Protein AF-A0A915A3Z5-F1 (afdb_monomer)

pLDDT: mean 72.87, std 18.35, range [36.34, 94.38]

Foldseek 3Di:
DPQWWAQQVVRWIKHADPPKDFPDDDPFWTWIWIFIQDPVVRGTDIDIDIGGVVRIDDDDDDDVVPVPPPDDDDDDDDDDDDDDDDD

Radius of gyration: 25.92 Å; Cα contacts (8 Å, |Δi|>4): 106; chains: 1; bounding box: 31×42×85 Å

Structure (mmCIF, N/CA/C/O backbone):
data_AF-A0A915A3Z5-F1
#
_entry.id   AF-A0A915A3Z5-F1
#
loop_
_atom_site.group_PDB
_atom_site.id
_atom_site.type_symbol
_atom_site.label_atom_id
_atom_site.label_alt_id
_atom_site.label_comp_id
_atom_site.label_asym_id
_atom_site.label_entity_id
_atom_site.label_seq_id
_atom_site.pdbx_PDB_ins_code
_atom_site.Cartn_x
_atom_site.Cartn_y
_atom_site.Cartn_z
_atom_site.occupancy
_atom_site.B_iso_or_equiv
_atom_site.auth_seq_id
_atom_site.auth_comp_id
_atom_site.auth_asym_id
_atom_site.auth_atom_id
_atom_site.pdbx_PDB_model_num
ATOM 1 N N . ASN A 1 1 ? 8.267 -1.439 13.157 1.00 60.59 1 ASN A N 1
ATOM 2 C CA . ASN A 1 1 ? 7.254 -1.488 12.080 1.00 60.59 1 ASN A CA 1
ATOM 3 C C . ASN A 1 1 ? 7.308 -0.162 11.322 1.00 60.59 1 ASN A C 1
ATOM 5 O O . ASN A 1 1 ? 7.030 0.853 11.940 1.00 60.59 1 ASN A O 1
ATOM 9 N N . ARG A 1 2 ? 7.749 -0.132 10.054 1.00 78.81 2 ARG A N 1
ATOM 10 C CA . ARG A 1 2 ? 8.014 1.116 9.292 1.00 78.81 2 ARG A CA 1
ATOM 11 C C . ARG A 1 2 ? 6.767 1.718 8.611 1.00 78.81 2 ARG A C 1
ATOM 13 O O . ARG A 1 2 ? 6.904 2.557 7.733 1.00 78.81 2 ARG A O 1
ATOM 20 N N . GLY A 1 3 ? 5.565 1.270 8.983 1.00 81.94 3 GLY A N 1
ATOM 21 C CA . GLY A 1 3 ? 4.294 1.808 8.476 1.00 81.94 3 GLY A CA 1
ATOM 22 C C . GLY A 1 3 ? 3.841 1.269 7.115 1.00 81.94 3 GLY A C 1
ATOM 23 O O . GLY A 1 3 ? 2.759 1.632 6.663 1.00 81.94 3 GLY A O 1
ATOM 24 N N . TRP A 1 4 ? 4.625 0.391 6.486 1.00 86.25 4 TRP A N 1
ATOM 25 C CA . TRP A 1 4 ? 4.232 -0.305 5.263 1.00 86.25 4 TRP A CA 1
ATOM 26 C C . TRP A 1 4 ? 3.100 -1.298 5.527 1.00 86.25 4 TRP A C 1
ATOM 28 O O . TRP A 1 4 ? 3.104 -2.001 6.540 1.00 86.25 4 TRP A O 1
ATOM 38 N N . ARG A 1 5 ? 2.149 -1.355 4.598 1.00 87.62 5 ARG A N 1
ATOM 39 C CA . ARG A 1 5 ? 1.035 -2.303 4.572 1.00 87.62 5 ARG A CA 1
ATOM 40 C C . ARG A 1 5 ? 0.958 -2.950 3.197 1.00 87.62 5 ARG A C 1
ATOM 42 O O . ARG A 1 5 ? 1.241 -2.291 2.197 1.00 87.62 5 ARG A O 1
ATOM 49 N N . TYR A 1 6 ? 0.578 -4.220 3.161 1.00 87.50 6 TYR A N 1
ATOM 50 C CA . TYR A 1 6 ? 0.317 -4.923 1.914 1.00 87.50 6 TYR A CA 1
ATOM 51 C C . TYR A 1 6 ? -1.170 -4.832 1.574 1.00 87.50 6 TYR A C 1
ATOM 53 O O . TYR A 1 6 ? -2.027 -5.059 2.433 1.00 87.50 6 TYR A O 1
ATOM 61 N N . HIS A 1 7 ? -1.464 -4.452 0.335 1.00 88.00 7 HIS A N 1
ATOM 62 C CA . HIS A 1 7 ? -2.815 -4.421 -0.202 1.00 88.00 7 HIS A CA 1
ATOM 63 C C . HIS A 1 7 ? -3.078 -5.734 -0.928 1.00 88.00 7 HIS A C 1
ATOM 65 O O . HIS A 1 7 ? -2.534 -5.951 -2.010 1.00 88.00 7 HIS A O 1
ATOM 71 N N . VAL A 1 8 ? -3.952 -6.576 -0.372 1.00 84.25 8 VAL A N 1
ATOM 72 C CA . VAL A 1 8 ? -4.159 -7.945 -0.870 1.00 84.25 8 VAL A CA 1
ATOM 73 C C . VAL A 1 8 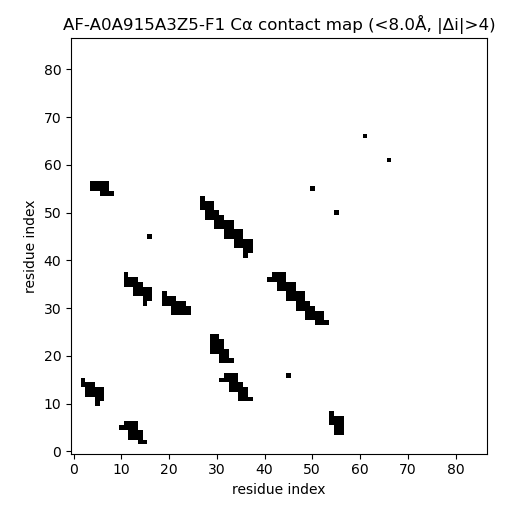? -4.695 -7.932 -2.298 1.00 84.25 8 VAL A C 1
ATOM 75 O O . VAL A 1 8 ? -4.112 -8.553 -3.166 1.00 84.25 8 VAL A O 1
ATOM 78 N N . SER A 1 9 ? -5.741 -7.160 -2.598 1.00 85.19 9 SER A N 1
ATOM 79 C CA . SER A 1 9 ? -6.330 -7.171 -3.950 1.00 85.19 9 SER A CA 1
ATOM 80 C C . SER A 1 9 ? -5.431 -6.590 -5.048 1.00 85.19 9 SER A C 1
ATOM 82 O O . SER A 1 9 ? -5.513 -7.025 -6.191 1.00 85.19 9 SER A O 1
ATOM 84 N N . LEU A 1 10 ? -4.587 -5.605 -4.724 1.00 85.94 10 LEU A N 1
ATOM 85 C CA . LEU A 1 10 ? -3.689 -4.957 -5.685 1.00 85.94 10 LEU A CA 1
ATOM 86 C C . LEU A 1 10 ? -2.300 -5.606 -5.726 1.00 85.94 10 LEU A C 1
ATOM 88 O O . LEU A 1 10 ? -1.503 -5.274 -6.597 1.00 85.94 10 LEU A O 1
ATOM 92 N N . HIS A 1 11 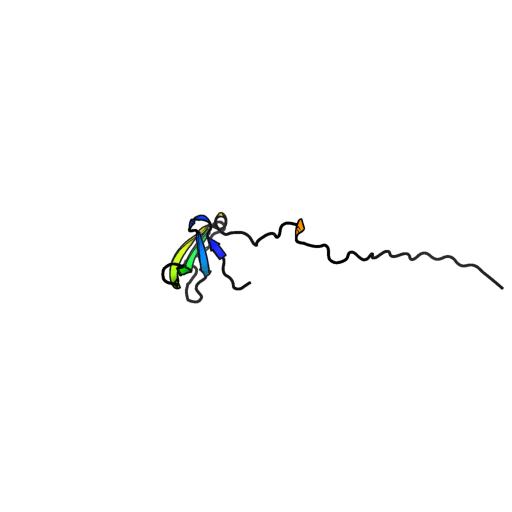? -2.002 -6.501 -4.785 1.00 89.25 11 HIS A N 1
ATOM 93 C CA . HIS A 1 11 ? -0.697 -7.125 -4.590 1.00 89.25 11 HIS A CA 1
ATOM 94 C C . HIS A 1 11 ? 0.475 -6.136 -4.464 1.00 89.25 11 HIS A C 1
ATOM 96 O O . HIS A 1 11 ? 1.593 -6.418 -4.901 1.00 89.25 11 HIS A O 1
ATOM 102 N N . VAL A 1 12 ? 0.247 -4.977 -3.838 1.00 90.88 12 VAL A N 1
ATOM 103 C CA . VAL A 1 12 ? 1.266 -3.927 -3.688 1.00 90.88 12 VAL A CA 1
ATOM 104 C C . VAL A 1 12 ? 1.564 -3.593 -2.236 1.00 90.88 12 VAL A C 1
ATOM 106 O O . VAL A 1 12 ? 0.704 -3.655 -1.358 1.00 90.88 12 VAL A O 1
ATOM 109 N N . TRP A 1 13 ? 2.795 -3.148 -2.004 1.00 91.62 13 TRP A N 1
ATOM 110 C CA . TRP A 1 13 ? 3.188 -2.506 -0.759 1.00 91.62 13 TRP A CA 1
ATOM 111 C C . TRP A 1 13 ? 2.895 -1.013 -0.827 1.00 91.62 13 TRP A C 1
ATOM 113 O O . TRP A 1 13 ? 3.293 -0.337 -1.779 1.00 91.62 13 TRP A O 1
ATOM 123 N N . LEU A 1 14 ? 2.240 -0.493 0.206 1.00 91.88 14 LEU A N 1
ATOM 124 C CA . LEU A 1 14 ? 1.913 0.920 0.322 1.00 91.88 14 LEU A CA 1
ATOM 125 C C . LEU A 1 14 ? 2.215 1.471 1.713 1.00 91.88 14 LEU A C 1
ATOM 127 O O . LEU A 1 14 ? 2.183 0.764 2.720 1.00 91.88 14 LEU A O 1
ATOM 131 N N . VAL A 1 15 ? 2.500 2.765 1.765 1.00 91.06 15 VAL A N 1
ATOM 132 C CA . VAL A 1 15 ? 2.573 3.548 3.0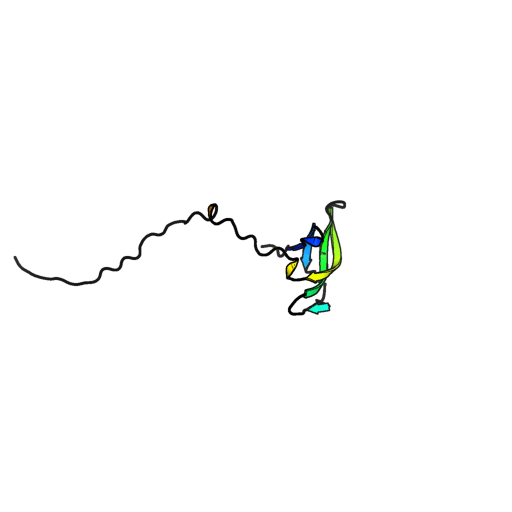00 1.00 91.06 15 VAL A CA 1
ATOM 133 C C . VAL A 1 15 ? 1.803 4.843 2.791 1.00 91.06 15 VAL A C 1
ATOM 135 O O . VAL A 1 15 ? 1.818 5.411 1.696 1.00 91.06 15 VAL A O 1
ATOM 138 N N . ARG A 1 16 ? 1.106 5.314 3.827 1.00 88.12 16 ARG A N 1
ATOM 139 C CA . ARG A 1 16 ? 0.388 6.591 3.755 1.00 88.12 16 ARG A CA 1
ATOM 140 C C . ARG A 1 16 ? 1.374 7.712 3.421 1.00 88.12 16 ARG A C 1
A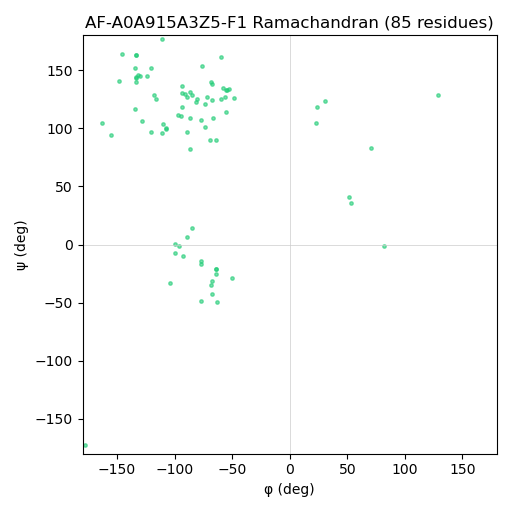TOM 142 O O . ARG A 1 16 ? 2.469 7.748 3.983 1.00 88.12 16 ARG A O 1
ATOM 149 N N . SER A 1 17 ? 1.010 8.586 2.486 1.00 86.06 17 SER A N 1
ATOM 150 C CA . SER A 1 17 ? 1.836 9.748 2.161 1.00 86.06 17 SER A CA 1
ATOM 151 C C . SER A 1 17 ? 1.844 10.720 3.344 1.00 86.06 17 SER A C 1
ATOM 153 O O . SER A 1 17 ? 0.823 10.947 3.986 1.00 86.06 17 SER A O 1
ATOM 155 N N . ASP A 1 18 ? 3.014 11.271 3.641 1.00 77.88 18 ASP A N 1
ATOM 156 C CA . ASP A 1 18 ? 3.232 12.377 4.576 1.00 77.88 18 ASP A CA 1
ATOM 157 C C . ASP A 1 18 ? 2.651 13.699 4.050 1.00 77.88 18 ASP A C 1
ATOM 159 O O . ASP A 1 18 ? 2.102 14.485 4.812 1.00 77.88 18 ASP A O 1
ATOM 163 N N . GLN A 1 19 ? 2.715 13.902 2.733 1.00 70.00 19 GLN A N 1
ATOM 164 C CA . GLN A 1 19 ? 2.163 15.056 2.016 1.00 70.00 19 GLN A CA 1
ATOM 165 C C . GLN A 1 19 ? 0.705 14.861 1.561 1.00 70.00 19 GLN A C 1
ATOM 167 O O . GLN A 1 19 ? 0.184 15.650 0.767 1.00 70.00 19 GLN A O 1
ATOM 172 N N . GLY A 1 20 ? 0.069 13.760 1.960 1.00 61.25 20 GLY A N 1
ATOM 173 C CA . GLY A 1 20 ? -1.244 13.349 1.485 1.00 61.25 20 GLY A CA 1
ATOM 174 C C . GLY A 1 20 ? -2.299 13.487 2.561 1.00 61.25 20 GLY A C 1
ATOM 175 O O . GLY A 1 20 ? -2.381 12.632 3.440 1.00 61.25 20 GLY A O 1
ATOM 176 N N . GLU A 1 21 ? -3.126 14.526 2.460 1.00 62.69 21 GLU A N 1
ATOM 177 C CA . GLU A 1 21 ? -4.357 14.615 3.238 1.00 62.69 21 GLU A CA 1
ATOM 178 C C . GLU A 1 21 ? -5.200 13.358 3.017 1.00 62.69 21 GLU A C 1
ATOM 180 O O . GLU A 1 21 ? -5.388 12.879 1.892 1.00 62.69 21 GLU A O 1
ATOM 185 N N . LEU A 1 22 ? -5.678 12.802 4.124 1.00 67.38 22 LEU A N 1
ATOM 186 C CA . LEU A 1 22 ? -6.710 11.786 4.106 1.00 67.38 22 LEU A CA 1
ATOM 187 C C . LEU A 1 22 ? -7.972 12.477 3.585 1.00 67.38 22 LEU A C 1
ATOM 189 O O . LEU A 1 22 ? -8.514 13.335 4.277 1.00 67.38 22 LEU A O 1
ATOM 193 N N . LYS A 1 23 ? -8.387 12.162 2.356 1.00 75.94 23 LYS A N 1
ATOM 194 C CA . LYS A 1 23 ? -9.564 12.789 1.742 1.00 75.94 23 LYS A CA 1
ATOM 195 C C . LYS A 1 23 ? -10.829 12.372 2.478 1.00 75.94 23 LYS A C 1
ATOM 197 O O . LYS A 1 23 ? -11.682 13.204 2.758 1.00 75.94 23 LYS A O 1
ATOM 202 N N . GLU A 1 24 ? -10.923 11.091 2.815 1.00 78.88 24 GLU A N 1
ATOM 203 C CA . GLU A 1 24 ? -12.064 10.541 3.532 1.00 78.88 24 GLU A CA 1
ATOM 204 C C . GLU A 1 24 ? -11.620 9.391 4.431 1.00 78.88 24 GLU A C 1
ATOM 206 O O . GLU A 1 24 ? -10.774 8.575 4.059 1.00 78.88 24 GLU A O 1
ATOM 211 N N . ARG A 1 25 ? -12.198 9.323 5.631 1.00 80.56 25 ARG A N 1
ATOM 212 C CA . ARG A 1 25 ? -12.046 8.181 6.526 1.00 80.56 25 ARG A CA 1
ATOM 213 C C . ARG A 1 25 ? -13.398 7.798 7.085 1.00 80.56 25 ARG A C 1
ATOM 215 O O . ARG A 1 25 ? -13.994 8.554 7.849 1.00 80.56 25 ARG A O 1
ATOM 222 N N . THR A 1 26 ? -13.830 6.598 6.755 1.00 83.44 26 THR A N 1
ATOM 223 C CA . THR A 1 26 ? -15.039 5.984 7.290 1.00 83.44 26 THR A CA 1
ATOM 224 C C . THR A 1 26 ? -14.644 4.814 8.191 1.00 83.44 26 THR A C 1
ATOM 226 O O . THR A 1 26 ? -13.471 4.484 8.350 1.00 83.44 26 THR A O 1
ATOM 229 N N . THR A 1 27 ? -15.620 4.175 8.828 1.00 82.62 27 THR A N 1
ATOM 230 C CA . THR A 1 27 ? -15.411 2.957 9.624 1.00 82.62 27 THR A CA 1
ATOM 231 C C . THR A 1 27 ? -14.937 1.773 8.773 1.00 82.62 27 THR A C 1
ATOM 233 O O . THR A 1 27 ? -14.281 0.876 9.297 1.00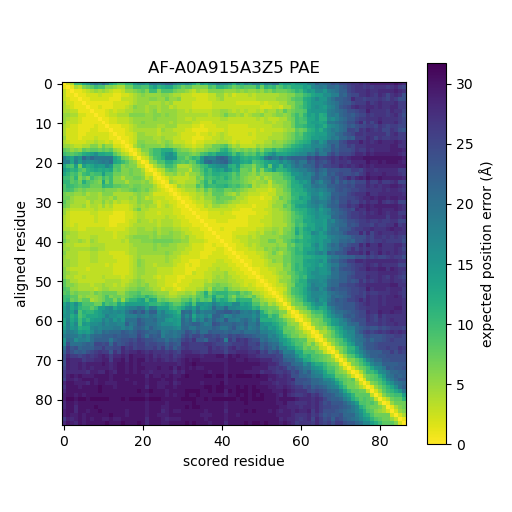 82.62 27 THR A O 1
ATOM 236 N N . SER A 1 28 ? -15.256 1.770 7.475 1.00 81.50 28 SER A N 1
ATOM 237 C CA . SER A 1 28 ? -15.021 0.639 6.566 1.00 81.50 28 SER A CA 1
ATOM 238 C C . SER A 1 28 ? -13.830 0.842 5.627 1.00 81.50 28 SER A C 1
ATOM 240 O O . SER A 1 28 ? -13.125 -0.118 5.312 1.00 81.50 28 SER A O 1
ATOM 242 N N . HIS A 1 29 ? -13.577 2.083 5.215 1.00 84.12 29 HIS A N 1
ATOM 243 C CA . HIS A 1 29 ? -12.552 2.427 4.235 1.00 84.12 29 HIS A CA 1
ATOM 244 C C . HIS A 1 29 ? -11.905 3.772 4.540 1.00 84.12 29 HIS A C 1
ATOM 246 O O . HIS A 1 29 ? -12.429 4.595 5.294 1.00 84.12 29 HIS A O 1
ATOM 252 N N . GLU A 1 30 ? -10.757 4.001 3.920 1.00 88.25 30 GLU A N 1
ATOM 253 C CA . GLU A 1 30 ? -10.131 5.312 3.855 1.00 88.25 30 GLU A CA 1
ATOM 254 C C . GLU A 1 30 ? -9.674 5.616 2.433 1.00 88.25 30 GLU A C 1
ATOM 256 O O . GLU A 1 30 ? -9.134 4.752 1.752 1.00 88.25 30 GLU A O 1
ATOM 261 N N . THR A 1 31 ? -9.861 6.855 1.997 1.00 89.00 31 THR A N 1
ATOM 262 C CA . THR A 1 31 ? -9.449 7.317 0.673 1.00 89.00 31 THR A CA 1
ATOM 263 C C . THR A 1 31 ? -8.414 8.413 0.841 1.00 89.00 31 THR A C 1
ATOM 265 O O . THR A 1 31 ? -8.605 9.373 1.593 1.00 89.00 31 THR A O 1
ATOM 268 N N . GLY A 1 32 ? -7.284 8.280 0.157 1.00 90.19 32 GLY A N 1
ATOM 269 C CA . GLY A 1 32 ? -6.195 9.238 0.285 1.00 90.19 32 GLY A CA 1
ATOM 270 C C . GLY A 1 32 ? -5.013 8.936 -0.618 1.00 90.19 32 GLY A C 1
ATOM 271 O O . GLY A 1 32 ? -5.052 8.051 -1.472 1.00 90.19 32 GLY A O 1
ATOM 272 N N . PHE A 1 33 ? -3.939 9.697 -0.425 1.00 91.44 33 PHE A N 1
ATOM 273 C CA . PHE A 1 33 ? -2.701 9.493 -1.167 1.00 91.44 33 PHE A CA 1
ATOM 274 C C . PHE A 1 33 ? -1.763 8.531 -0.442 1.00 91.44 33 PHE A C 1
ATOM 276 O O . PHE A 1 33 ? -1.392 8.729 0.719 1.00 91.44 33 PHE A O 1
ATOM 283 N N . TYR A 1 34 ? -1.298 7.534 -1.182 1.00 91.19 34 TYR A N 1
ATOM 284 C CA . TYR A 1 34 ? -0.353 6.534 -0.717 1.00 91.19 34 TYR A CA 1
ATOM 285 C C . TYR A 1 34 ? 0.871 6.509 -1.620 1.00 91.19 34 TYR A C 1
ATOM 287 O O . TYR A 1 34 ? 0.786 6.699 -2.833 1.00 91.19 34 TYR A O 1
ATOM 295 N N . ASN A 1 35 ? 2.023 6.254 -1.014 1.00 93.06 35 ASN A N 1
ATOM 296 C CA . ASN A 1 35 ? 3.228 5.902 -1.741 1.00 93.06 35 ASN A CA 1
ATOM 297 C C . ASN A 1 35 ? 3.216 4.392 -1.954 1.00 93.06 35 ASN A C 1
ATOM 299 O O . ASN A 1 35 ? 3.388 3.628 -1.003 1.00 93.06 35 ASN A O 1
ATOM 303 N N . VAL A 1 36 ? 2.995 3.985 -3.199 1.00 93.69 36 VAL A N 1
ATOM 304 C CA . VAL A 1 36 ? 2.998 2.589 -3.633 1.00 93.69 36 VAL A CA 1
ATOM 305 C C . VAL A 1 36 ? 4.391 2.239 -4.137 1.00 93.69 36 VAL A C 1
ATOM 307 O O . VAL A 1 36 ? 5.011 3.031 -4.849 1.00 93.69 36 VAL A O 1
ATOM 310 N N . PHE A 1 37 ? 4.900 1.073 -3.758 1.00 94.12 37 PHE A N 1
ATOM 311 C CA . PHE A 1 37 ? 6.140 0.548 -4.315 1.00 94.12 37 PHE A CA 1
ATOM 312 C C . PHE A 1 37 ? 5.870 -0.126 -5.662 1.00 94.12 37 PHE A C 1
ATOM 314 O O . PHE A 1 37 ? 5.074 -1.061 -5.736 1.00 94.12 37 PHE A O 1
ATOM 321 N N . ASP A 1 38 ? 6.542 0.348 -6.706 1.00 92.12 38 ASP A N 1
ATOM 322 C CA . ASP A 1 38 ? 6.524 -0.253 -8.034 1.00 92.12 38 ASP A CA 1
ATOM 323 C C . ASP A 1 38 ? 7.756 -1.163 -8.197 1.00 92.12 38 ASP A C 1
ATOM 325 O O . ASP A 1 38 ? 8.878 -0.648 -8.222 1.00 92.12 38 ASP A O 1
ATOM 329 N N . PRO A 1 39 ? 7.590 -2.498 -8.284 1.00 90.38 39 PRO A N 1
ATOM 330 C CA . PRO A 1 39 ? 8.709 -3.423 -8.436 1.00 90.38 39 PRO A CA 1
ATOM 331 C C . PRO A 1 39 ? 9.276 -3.457 -9.862 1.00 90.38 39 PRO A C 1
ATOM 333 O O . PRO A 1 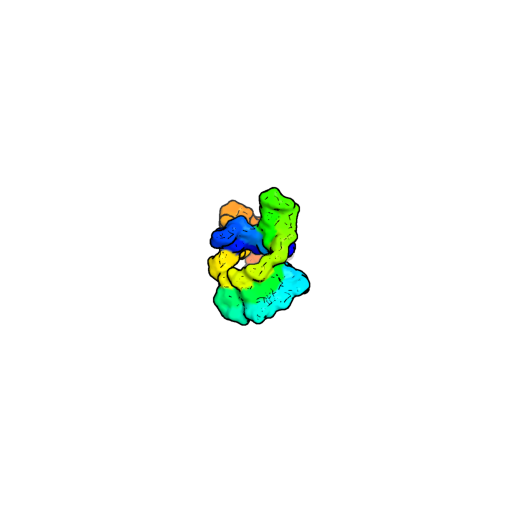39 ? 10.388 -3.943 -10.041 1.00 90.38 39 PRO A O 1
ATOM 336 N N . VAL A 1 40 ? 8.541 -2.963 -10.865 1.00 92.19 40 VAL A N 1
ATOM 337 C CA . VAL A 1 40 ? 8.992 -2.935 -12.265 1.00 92.19 40 VAL A CA 1
ATOM 338 C C . VAL A 1 40 ? 9.995 -1.805 -12.452 1.00 92.19 40 VAL A C 1
ATOM 340 O O . VAL A 1 40 ? 11.079 -2.006 -12.990 1.00 92.19 40 VAL A O 1
ATOM 343 N N . GLU A 1 41 ? 9.648 -0.618 -11.962 1.00 94.38 41 GLU A N 1
ATOM 344 C CA . GLU A 1 41 ? 10.488 0.580 -12.068 1.00 94.38 41 GLU A CA 1
ATOM 345 C C . GLU A 1 41 ? 11.349 0.828 -10.817 1.00 94.38 41 GLU A C 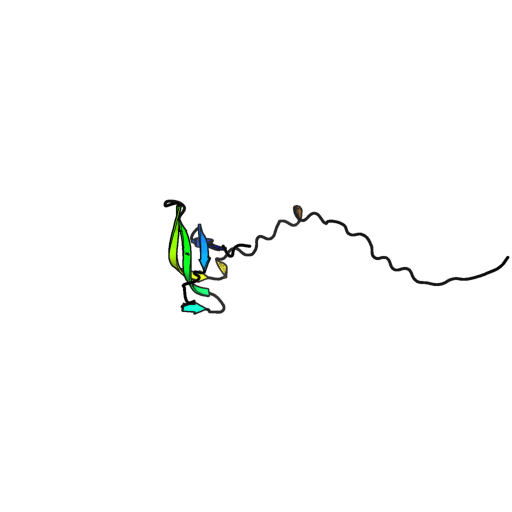1
ATOM 347 O O . GLU A 1 41 ? 12.102 1.800 -10.760 1.00 94.38 41 GLU A O 1
ATOM 352 N N . TRP A 1 42 ? 11.221 -0.030 -9.801 1.00 92.62 42 TRP A N 1
ATOM 353 C CA . TRP A 1 42 ? 11.930 0.029 -8.520 1.00 92.62 42 TRP A CA 1
ATOM 354 C C . TRP A 1 42 ? 11.841 1.395 -7.818 1.00 92.62 42 TRP A C 1
ATOM 356 O O . TRP A 1 42 ? 12.809 1.903 -7.244 1.00 92.62 42 TRP A O 1
ATOM 366 N N . ARG A 1 43 ? 10.656 2.015 -7.861 1.00 93.25 43 ARG A N 1
ATOM 367 C CA . ARG A 1 43 ? 10.423 3.374 -7.348 1.00 93.25 43 ARG A CA 1
ATOM 368 C C . ARG A 1 43 ? 9.163 3.476 -6.500 1.00 93.25 43 ARG A C 1
ATOM 370 O O . ARG A 1 43 ? 8.282 2.623 -6.542 1.00 93.25 43 ARG A O 1
ATOM 377 N N . LYS A 1 44 ? 9.068 4.557 -5.724 1.00 91.19 44 LYS A N 1
ATOM 378 C CA . LYS A 1 44 ? 7.829 4.932 -5.031 1.00 91.19 44 LYS A CA 1
ATOM 379 C C . LYS A 1 44 ? 6.999 5.822 -5.945 1.00 91.19 44 LYS A C 1
ATOM 381 O O . LYS A 1 44 ? 7.496 6.840 -6.417 1.00 91.19 44 LYS A O 1
ATOM 386 N N . VAL A 1 45 ? 5.740 5.458 -6.150 1.00 92.44 45 VAL A N 1
ATOM 387 C CA . VAL A 1 45 ? 4.783 6.222 -6.951 1.00 92.44 45 VAL A CA 1
ATOM 388 C C . VAL A 1 45 ? 3.656 6.693 -6.041 1.00 92.44 45 VAL A C 1
ATOM 390 O O . VAL A 1 45 ? 3.018 5.883 -5.366 1.00 92.44 45 VAL A O 1
ATOM 393 N N . ARG A 1 46 ? 3.399 8.005 -6.017 1.00 91.31 46 ARG A N 1
ATOM 394 C CA . ARG A 1 46 ? 2.246 8.568 -5.306 1.00 91.31 46 ARG A CA 1
ATOM 395 C C . ARG A 1 46 ? 0.981 8.245 -6.096 1.00 91.31 46 ARG A C 1
ATOM 397 O O . ARG A 1 46 ? 0.871 8.632 -7.257 1.00 91.31 46 ARG A O 1
ATOM 404 N N . ARG A 1 47 ? 0.035 7.545 -5.475 1.00 90.69 47 ARG A N 1
ATOM 405 C CA . ARG A 1 47 ? -1.268 7.211 -6.064 1.00 90.69 47 ARG A CA 1
ATOM 406 C C . ARG A 1 47 ? -2.389 7.535 -5.089 1.00 90.69 47 ARG A C 1
ATOM 408 O O . ARG A 1 47 ? -2.214 7.411 -3.878 1.00 90.69 47 ARG A O 1
ATOM 415 N N . GLU A 1 48 ? -3.522 7.963 -5.625 1.00 91.19 48 GLU A N 1
ATOM 416 C CA . GLU A 1 48 ? -4.770 8.032 -4.872 1.00 91.19 48 GLU A CA 1
ATOM 417 C C . GLU A 1 48 ? -5.375 6.629 -4.829 1.00 91.19 48 GLU A C 1
ATOM 419 O O . GLU A 1 48 ? -5.512 5.992 -5.873 1.00 91.19 48 GLU A O 1
ATOM 424 N N . LEU A 1 49 ? -5.662 6.131 -3.628 1.00 88.69 49 LEU A N 1
ATOM 425 C CA . LEU A 1 49 ? -6.263 4.818 -3.419 1.00 88.69 49 LEU A CA 1
ATOM 426 C C . LEU A 1 49 ? -7.407 4.929 -2.417 1.00 88.69 49 LEU A C 1
ATOM 428 O O . LEU A 1 49 ? -7.316 5.676 -1.440 1.00 88.69 49 LEU A O 1
ATOM 432 N N . GLU A 1 50 ? -8.440 4.129 -2.653 1.00 88.62 50 GLU A N 1
ATOM 433 C CA . GLU A 1 50 ? -9.427 3.757 -1.649 1.00 88.62 50 GLU A CA 1
ATOM 434 C C . GLU A 1 50 ? -8.976 2.441 -1.015 1.00 88.62 50 GLU A C 1
ATOM 436 O O . GLU A 1 50 ? -8.816 1.421 -1.683 1.00 88.62 50 GLU A O 1
ATOM 441 N N . LEU A 1 51 ? -8.720 2.484 0.283 1.00 85.50 51 LEU A N 1
ATOM 442 C CA . LEU A 1 51 ? -8.192 1.392 1.068 1.00 85.50 51 LEU A CA 1
ATOM 443 C C . LEU A 1 51 ? -9.310 0.847 1.950 1.00 85.50 51 LEU A C 1
ATOM 445 O O . LEU A 1 51 ? -9.628 1.394 3.008 1.00 85.50 51 LEU A O 1
ATOM 449 N N . GLN A 1 52 ? -9.904 -0.254 1.510 1.00 85.56 52 GLN A N 1
ATOM 450 C CA . GLN A 1 52 ? -10.874 -0.986 2.309 1.00 85.56 52 GLN A CA 1
ATOM 451 C C . GLN A 1 52 ? -10.140 -1.697 3.453 1.00 85.56 52 GLN A C 1
ATOM 453 O O . GLN A 1 52 ? -9.179 -2.439 3.226 1.00 85.56 52 GLN A O 1
ATOM 458 N N . TYR A 1 53 ? -10.567 -1.492 4.702 1.00 81.06 53 TYR A N 1
ATOM 459 C CA . TYR A 1 53 ? -9.847 -2.042 5.858 1.00 81.06 53 TYR A CA 1
ATOM 460 C C . TYR A 1 53 ? -9.839 -3.580 5.888 1.00 81.06 53 TYR A C 1
ATOM 462 O O . TYR A 1 53 ? -8.951 -4.169 6.500 1.00 81.06 53 TYR A O 1
ATOM 470 N N . ASN A 1 54 ? -10.771 -4.236 5.191 1.00 80.31 54 ASN A N 1
ATOM 471 C CA . ASN A 1 54 ? -10.809 -5.691 5.013 1.00 80.31 54 ASN A CA 1
ATOM 472 C C . ASN A 1 54 ? -9.804 -6.229 3.967 1.00 80.31 54 ASN A C 1
ATOM 474 O O . ASN A 1 54 ? -9.565 -7.432 3.933 1.00 80.31 54 ASN A O 1
ATOM 478 N N . GLN A 1 55 ? -9.222 -5.366 3.126 1.00 72.38 55 GLN A N 1
ATOM 479 C CA . GLN A 1 55 ? -8.226 -5.710 2.097 1.00 72.38 55 GLN A CA 1
ATOM 480 C C . GLN A 1 55 ? -6.788 -5.404 2.534 1.00 72.38 55 GLN A C 1
ATOM 482 O O . GLN A 1 55 ? -5.835 -5.634 1.781 1.00 72.38 55 GLN A O 1
ATOM 487 N N . LEU A 1 56 ? -6.625 -4.890 3.753 1.00 72.50 56 LEU A N 1
ATOM 488 C CA . LEU A 1 56 ? -5.341 -4.767 4.416 1.00 72.50 56 LEU A CA 1
ATOM 489 C C . LEU A 1 56 ? -5.002 -6.071 5.120 1.00 72.50 56 LEU A C 1
ATOM 491 O O . LEU A 1 56 ? -5.787 -6.562 5.931 1.00 72.50 56 LEU A O 1
ATOM 495 N N . GLU A 1 57 ? -3.803 -6.597 4.878 1.00 66.94 57 GLU A N 1
ATOM 496 C CA . GLU A 1 57 ? -3.314 -7.682 5.721 1.00 66.94 57 GLU A CA 1
ATOM 497 C C . GLU A 1 57 ? -3.229 -7.202 7.174 1.00 66.94 57 GLU A C 1
ATOM 499 O O . GLU A 1 57 ? -2.608 -6.181 7.497 1.00 66.94 57 GLU A O 1
ATOM 504 N N . GLY A 1 58 ? -3.892 -7.944 8.065 1.00 62.47 58 GLY A N 1
ATOM 505 C CA . GLY A 1 58 ? -3.742 -7.764 9.500 1.00 62.47 58 GLY A CA 1
ATOM 506 C C . GLY A 1 58 ? -2.288 -7.982 9.918 1.00 62.47 58 GLY A C 1
ATOM 507 O O . GLY A 1 58 ? -1.499 -8.599 9.203 1.00 62.47 58 GLY A O 1
ATOM 508 N N . ARG A 1 59 ? -1.920 -7.481 11.104 1.00 56.69 59 ARG A N 1
ATOM 509 C CA . ARG A 1 59 ? -0.594 -7.733 11.688 1.00 56.69 59 ARG A CA 1
ATOM 510 C C . ARG A 1 59 ? -0.315 -9.242 11.595 1.00 56.69 59 ARG A C 1
ATOM 512 O O . ARG A 1 59 ? -1.173 -9.991 12.070 1.00 56.69 59 ARG A O 1
ATOM 519 N N . PRO A 1 60 ? 0.813 -9.682 11.001 1.00 52.34 60 PRO A N 1
ATOM 520 C CA . PRO A 1 60 ? 1.082 -11.102 10.837 1.00 52.34 60 PRO A CA 1
ATOM 521 C C . PRO A 1 60 ? 0.994 -11.751 12.215 1.00 52.34 60 PRO A C 1
ATOM 523 O O . PRO A 1 60 ? 1.756 -11.407 13.122 1.00 52.34 60 PRO A O 1
ATOM 526 N N . ARG A 1 61 ? -0.007 -12.616 12.401 1.00 56.03 61 ARG A N 1
ATOM 527 C CA . ARG A 1 61 ? -0.073 -13.476 13.576 1.00 56.03 61 ARG A CA 1
ATOM 528 C C . ARG A 1 61 ? 0.937 -14.567 13.295 1.00 56.03 61 ARG A C 1
ATOM 530 O O . ARG A 1 61 ? 0.734 -15.365 12.384 1.00 56.03 61 ARG A O 1
ATOM 537 N N . LEU A 1 62 ? 2.064 -14.520 14.001 1.00 61.28 62 LEU A N 1
ATOM 538 C CA . LEU A 1 62 ? 3.009 -15.625 13.967 1.00 61.28 62 LEU A CA 1
ATOM 539 C C . LEU A 1 62 ? 2.220 -16.896 14.309 1.00 61.28 62 LEU A C 1
ATOM 541 O O . LEU A 1 62 ? 1.402 -16.848 15.233 1.00 61.28 62 LEU A O 1
ATOM 545 N N . PRO A 1 63 ? 2.394 -17.996 13.561 1.00 60.50 63 PRO A N 1
ATOM 546 C CA . PRO A 1 63 ? 1.820 -19.263 13.977 1.00 60.50 63 PRO A CA 1
ATOM 547 C C . PRO A 1 63 ? 2.314 -19.557 15.397 1.00 60.50 63 PRO A C 1
ATOM 549 O O . PRO A 1 63 ? 3.502 -19.396 15.677 1.00 60.50 63 PRO A O 1
ATOM 552 N N . GLU A 1 64 ? 1.399 -19.955 16.285 1.00 59.56 64 GLU A N 1
ATOM 553 C CA . GLU A 1 64 ? 1.665 -20.221 17.712 1.00 59.56 64 GLU A 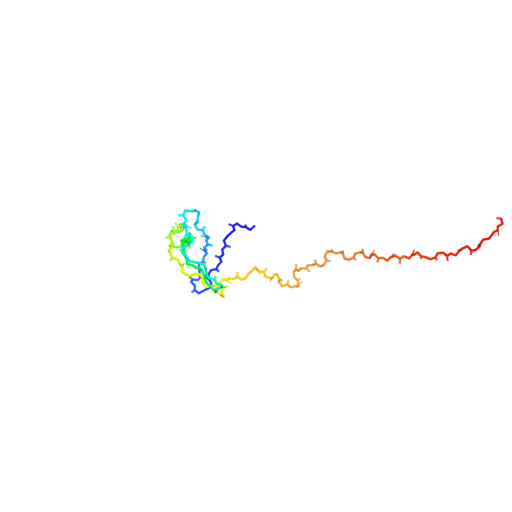CA 1
ATOM 554 C C . GLU A 1 64 ? 2.877 -21.154 17.902 1.00 59.56 64 GLU A C 1
ATOM 556 O O . GLU A 1 64 ? 3.628 -21.023 18.857 1.00 59.56 64 GLU A O 1
ATOM 561 N N . SER A 1 65 ? 3.144 -22.033 16.928 1.00 64.69 65 SER A N 1
ATOM 562 C CA . SER A 1 65 ? 4.297 -22.940 16.917 1.00 64.69 65 SER A CA 1
ATOM 563 C C . SER A 1 65 ? 5.669 -22.256 16.854 1.00 64.69 65 SER A C 1
ATOM 565 O O . SER A 1 65 ? 6.666 -22.897 17.159 1.00 64.69 65 SER A O 1
ATOM 567 N N . LEU A 1 66 ? 5.750 -21.000 16.401 1.00 61.59 66 LEU A N 1
ATOM 568 C CA . LEU A 1 66 ? 6.987 -20.205 16.355 1.00 61.59 66 LEU A CA 1
ATOM 569 C C . LEU A 1 66 ? 7.104 -19.232 17.534 1.00 61.59 66 LEU A C 1
ATOM 571 O O . LEU A 1 66 ? 8.135 -18.579 17.692 1.00 61.59 66 LEU A O 1
ATOM 575 N N . VAL A 1 67 ? 6.052 -19.109 18.346 1.00 61.75 67 VAL A N 1
ATOM 576 C CA . VAL A 1 67 ? 6.097 -18.391 19.616 1.00 61.75 67 VAL A CA 1
ATOM 577 C C . VAL A 1 67 ? 6.571 -19.402 20.651 1.00 61.75 67 VAL A C 1
ATOM 579 O O . VAL A 1 67 ? 5.767 -20.031 21.332 1.00 61.75 67 VAL A O 1
ATOM 582 N N . GLU A 1 68 ? 7.886 -19.621 20.735 1.00 59.41 68 GLU A N 1
ATOM 583 C CA . GLU A 1 68 ? 8.422 -20.411 21.842 1.00 59.41 68 GLU A CA 1
ATOM 584 C C . GLU A 1 68 ? 7.983 -19.757 23.162 1.00 59.41 68 GLU A C 1
ATOM 586 O O . GLU A 1 68 ? 8.193 -18.551 23.349 1.00 59.41 68 GLU A O 1
ATOM 591 N N . PRO A 1 69 ? 7.360 -20.509 24.086 1.00 53.81 69 PRO A N 1
ATOM 592 C CA . PRO A 1 69 ? 7.076 -20.002 25.413 1.00 53.81 69 PRO A CA 1
ATOM 593 C C . PRO A 1 69 ? 8.408 -19.858 26.152 1.00 53.81 69 PRO A C 1
ATOM 595 O O . PRO A 1 69 ? 8.885 -20.780 26.812 1.00 53.81 69 PRO A O 1
ATOM 598 N N . SER A 1 70 ? 9.028 -18.686 26.042 1.00 53.41 70 SER A N 1
ATOM 599 C CA . SER A 1 70 ? 10.162 -18.301 26.873 1.00 53.41 70 SER A CA 1
ATOM 600 C C . SER A 1 70 ? 9.704 -18.204 28.330 1.00 53.41 70 SER A C 1
ATOM 602 O O . SER A 1 70 ? 9.270 -17.153 28.789 1.00 53.41 70 SER A O 1
ATOM 604 N N . GLY A 1 71 ? 9.800 -19.324 29.045 1.00 50.25 71 GLY A N 1
ATOM 605 C CA . GLY A 1 71 ? 9.942 -19.389 30.496 1.00 50.25 71 GLY A CA 1
ATOM 606 C C . GLY A 1 71 ? 8.718 -18.995 31.318 1.00 50.25 71 GLY A C 1
ATOM 607 O O . GLY A 1 71 ? 8.668 -17.918 31.904 1.00 50.25 71 GLY A O 1
ATOM 608 N N . SER A 1 72 ? 7.793 -19.934 31.512 1.00 47.44 72 SER A N 1
ATOM 609 C CA . SER A 1 72 ? 7.008 -19.967 32.748 1.00 47.44 72 SER A CA 1
ATOM 610 C C . SER A 1 72 ? 7.906 -20.468 33.887 1.00 47.44 72 SER A C 1
ATOM 612 O O . SER A 1 72 ? 8.140 -21.668 34.004 1.00 47.44 72 SER A O 1
ATOM 614 N N . GLN A 1 73 ? 8.413 -19.568 34.734 1.00 44.62 73 GLN A N 1
ATOM 615 C CA . GLN A 1 73 ? 8.830 -19.936 36.090 1.00 44.62 73 GLN A CA 1
ATOM 616 C C . GLN A 1 73 ? 7.886 -19.305 37.118 1.00 44.62 73 GLN A C 1
ATOM 618 O O . GLN A 1 73 ? 7.982 -18.133 37.463 1.00 44.62 73 GLN A O 1
ATOM 623 N N . TYR A 1 74 ? 6.918 -20.135 37.507 1.00 36.34 74 TYR A N 1
ATOM 624 C CA . TYR A 1 74 ? 6.302 -20.300 38.824 1.00 36.34 74 TYR A CA 1
ATOM 625 C C . TYR A 1 74 ? 6.385 -19.119 39.808 1.00 36.34 74 TYR A C 1
ATOM 627 O O . TYR A 1 74 ? 7.373 -18.944 40.515 1.00 36.34 74 TYR A O 1
ATOM 635 N N . PHE A 1 75 ? 5.269 -18.406 39.973 1.00 47.94 75 PHE A N 1
ATOM 636 C CA . PHE A 1 75 ? 4.919 -17.811 41.263 1.00 47.94 75 PHE A CA 1
ATOM 637 C C . PHE A 1 75 ? 4.094 -18.842 42.038 1.00 47.94 75 PHE A C 1
ATOM 639 O O . PHE A 1 75 ? 2.890 -18.957 41.821 1.00 47.94 75 PHE A O 1
ATOM 646 N N . GLN A 1 76 ? 4.733 -19.599 42.931 1.00 40.34 76 GLN A N 1
ATOM 647 C CA . GLN A 1 76 ? 4.019 -20.307 43.990 1.00 40.34 76 GLN A CA 1
ATOM 648 C C . GLN A 1 76 ? 4.312 -19.579 45.298 1.00 40.34 76 GLN A C 1
ATOM 650 O O . GLN A 1 76 ? 5.383 -19.708 45.884 1.00 40.34 76 GLN A O 1
ATOM 655 N N . ALA A 1 77 ? 3.358 -18.749 45.704 1.00 45.75 77 ALA A N 1
ATOM 656 C CA . ALA A 1 77 ? 3.279 -18.274 47.069 1.00 45.75 77 ALA A CA 1
ATOM 657 C C . ALA A 1 77 ? 2.927 -19.469 47.964 1.00 45.75 77 ALA A C 1
ATOM 659 O O . ALA A 1 77 ? 1.903 -20.109 47.737 1.00 45.75 77 ALA A O 1
ATOM 660 N N . ASP A 1 78 ? 3.742 -19.738 48.978 1.00 38.59 78 ASP A N 1
ATOM 661 C CA . ASP A 1 78 ? 3.278 -20.438 50.171 1.00 38.59 78 ASP A CA 1
ATOM 662 C C . ASP A 1 78 ? 3.684 -19.619 51.395 1.00 38.59 78 ASP A C 1
ATOM 664 O O . ASP A 1 78 ? 4.858 -19.494 51.745 1.00 38.59 78 ASP A O 1
ATOM 668 N N . ALA A 1 79 ? 2.683 -18.975 51.985 1.00 48.81 79 ALA A N 1
ATOM 669 C CA . ALA A 1 79 ? 2.770 -18.365 53.293 1.00 48.81 79 ALA A CA 1
ATOM 670 C C . ALA A 1 79 ? 1.717 -19.036 54.173 1.00 48.81 79 ALA A C 1
ATOM 672 O O . ALA A 1 79 ? 0.558 -18.627 54.172 1.00 48.81 79 ALA A O 1
ATOM 673 N N . SER A 1 80 ? 2.124 -20.036 54.956 1.00 44.41 80 SER A N 1
ATOM 674 C CA . SER A 1 80 ? 1.394 -20.421 56.168 1.00 44.41 80 SER A CA 1
ATOM 675 C C . SER A 1 80 ? 2.289 -21.125 57.194 1.00 44.41 80 SER A C 1
ATOM 677 O O . SER A 1 80 ? 2.503 -22.327 57.163 1.00 44.41 80 SER A O 1
ATOM 679 N N . ASN A 1 81 ? 2.808 -20.309 58.114 1.00 46.53 81 ASN A N 1
ATOM 680 C CA . ASN A 1 81 ? 2.847 -20.504 59.567 1.00 46.53 81 ASN A CA 1
ATOM 681 C C . ASN A 1 81 ? 2.766 -21.942 60.131 1.00 46.53 81 ASN A C 1
ATOM 683 O O . ASN A 1 81 ? 1.702 -22.556 60.078 1.00 46.53 81 ASN A O 1
ATOM 687 N N . SER A 1 82 ? 3.815 -22.389 60.837 1.00 42.34 82 SER A N 1
ATOM 688 C CA . SER A 1 82 ? 3.730 -23.330 61.974 1.00 42.34 82 SER A CA 1
ATOM 689 C C . SER A 1 82 ? 5.028 -23.318 62.810 1.00 42.34 82 SER A C 1
ATOM 691 O O . SER A 1 82 ? 6.036 -23.887 62.406 1.00 42.34 82 SER A O 1
ATOM 693 N N . SER A 1 83 ? 5.005 -22.678 63.987 1.00 44.91 83 SER A N 1
ATOM 694 C CA . SER A 1 83 ? 5.837 -23.066 65.153 1.00 44.91 83 SER A CA 1
ATOM 695 C C . SER A 1 83 ? 5.224 -24.327 65.800 1.00 44.91 83 SER A C 1
ATOM 697 O O . SER A 1 83 ? 4.018 -24.515 65.626 1.00 44.91 83 SER A O 1
ATOM 699 N N . PRO A 1 84 ? 5.963 -25.215 66.507 1.00 50.06 84 PRO A N 1
ATOM 700 C CA . PRO A 1 84 ? 6.713 -24.965 67.760 1.00 50.06 84 PRO A CA 1
ATOM 701 C C . PRO A 1 84 ? 8.151 -25.560 67.700 1.00 50.06 84 PRO A C 1
ATOM 703 O O . PRO A 1 84 ? 8.476 -26.276 66.767 1.00 50.06 84 PRO A O 1
ATOM 706 N N . GLY A 1 85 ? 9.138 -25.222 68.533 1.00 38.69 85 GLY A N 1
ATOM 707 C CA . GLY A 1 85 ? 9.239 -25.446 69.977 1.00 38.69 85 GLY A CA 1
ATOM 708 C C . GLY A 1 85 ? 10.591 -26.125 70.294 1.00 38.69 85 GLY A C 1
ATOM 709 O O . GLY A 1 85 ? 10.937 -27.107 69.652 1.00 38.69 85 GLY A O 1
ATOM 710 N N . SER A 1 86 ? 11.321 -25.548 71.253 1.00 40.94 86 SER A N 1
ATOM 711 C CA . SER A 1 86 ? 12.358 -26.086 72.161 1.00 40.94 86 SER A CA 1
ATOM 712 C C . SER A 1 86 ? 13.277 -27.250 71.734 1.00 40.94 86 SER A C 1
ATOM 714 O O . SER A 1 86 ? 12.823 -28.381 71.594 1.00 40.94 86 SER A O 1
ATOM 716 N N . SER A 1 87 ? 14.600 -27.049 71.786 1.00 42.50 87 SER A N 1
ATOM 717 C CA . SER A 1 87 ? 15.426 -27.245 72.995 1.00 42.50 87 SER A CA 1
ATOM 718 C C . SER A 1 87 ? 16.856 -26.742 72.792 1.00 42.50 87 SER A C 1
ATOM 720 O O . SER A 1 87 ? 17.252 -26.547 71.623 1.00 42.50 87 SER A O 1
#

InterPro domains:
  IPR007282 NOT2/NOT3/NOT5, C-terminal [PF04153] (1-56)
  IPR038635 CCR4-NOT complex subunit 2/3/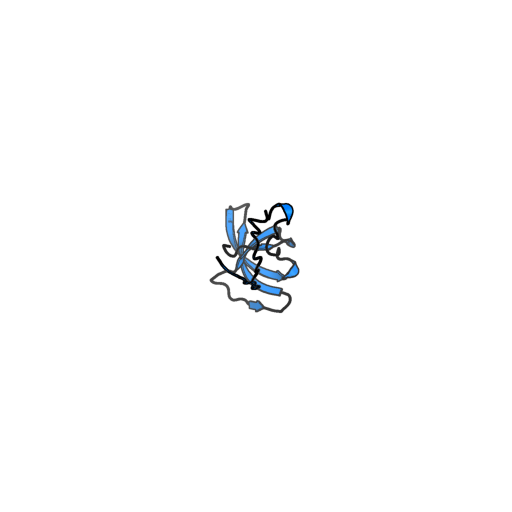5, C-terminal domain superfamily [G3DSA:2.30.30.1020] (1-75)
  IPR040168 Not2/Not3/Not5 [PTHR23326] (1-58)

Nearest PDB structures (foldseek):
  4c0f-assembly1_A  TM=9.266E-01  e=3.184E-07  Homo sapiens
  5fu7-assembly2_F  TM=8.977E-01  e=6.962E-07  Homo sapiens
  4c0f-assembly2_D  TM=9.091E-01  e=1.800E-06  Homo sapiens
  4c0f-assembly1_B  TM=9.340E-01  e=3.328E-06  Homo sapiens
  4c0f-assembly2_C  TM=8.197E-01  e=1.151E-06  Homo sapiens

Sequence (87 aa):
NRGWRYHVSLHVWLVRSDQGELKERTTSHETGFYNVFDPVEWRKVRRELELQYNQLEGRPRLPESLVEPSGSQYFQADASNSSPGSS

Mean predicted aligned error: 14.63 Å

Organism: Parascaris univalens (NCBI:txid6257)

Secondary structure (DSSP, 8-state):
--S-EEETTTTEEEEE-SS--EEEE-SSEEEEEEEEEETTTTEEEEEEEEEEGGGBPPS----GGGS--------------------

Solvent-accessible surface area (backbone atoms only — not comparable to full-atom values): 5787 Å² total; per-residue (Å²): 135,93,65,69,44,47,34,61,90,77,74,36,45,33,29,76,35,92,91,32,67,70,76,43,77,59,99,60,34,35,31,30,34,26,35,31,55,38,82,89,79,72,42,76,44,83,40,80,46,76,45,45,60,88,42,43,68,68,83,82,75,73,59,69,89,74,58,72,82,83,68,93,77,82,90,77,87,83,88,78,91,79,86,86,81,89,132